Protein AF-A0A971Z7E8-F1 (afdb_monomer)

Secondary structure (DSSP, 8-state):
---------------TT--EEEEE-TTT--EEEEETT--EEE-TTT--EEE-------------S-TTTTTSSEEEEEEEETTEEEEEEEE-SSHHHHTS-TTSPBGGG-TTPPPHHHHHHHHHHHHHHHH--

Structure (mmCIF, N/CA/C/O backbone):
data_AF-A0A971Z7E8-F1
#
_entry.id   AF-A0A971Z7E8-F1
#
loop_
_atom_site.group_PDB
_atom_site.id
_atom_site.type_symbol
_atom_site.label_atom_id
_atom_site.label_alt_id
_atom_site.label_comp_id
_atom_site.label_asym_id
_atom_site.label_entity_id
_atom_site.label_seq_id
_atom_site.pdbx_PDB_ins_code
_atom_site.Cartn_x
_atom_site.Cartn_y
_atom_site.Cartn_z
_atom_site.occupancy
_atom_site.B_iso_or_equiv
_atom_site.auth_seq_id
_atom_site.auth_comp_id
_atom_site.auth_asym_id
_atom_site.auth_atom_id
_atom_site.pdbx_PDB_model_num
ATOM 1 N N . MET A 1 1 ? 30.422 -19.305 5.335 1.00 46.00 1 MET A N 1
ATOM 2 C CA . MET A 1 1 ? 29.135 -19.788 5.878 1.00 46.00 1 MET A CA 1
ATOM 3 C C . MET A 1 1 ? 28.733 -18.901 7.048 1.00 46.00 1 MET A C 1
ATOM 5 O O . MET A 1 1 ? 29.416 -18.936 8.061 1.00 46.00 1 MET A O 1
ATOM 9 N N . LYS A 1 2 ? 27.701 -18.061 6.891 1.00 33.38 2 LYS A N 1
ATOM 10 C CA . LYS A 1 2 ? 26.989 -17.383 7.988 1.00 33.38 2 LYS A CA 1
ATOM 11 C C . LYS A 1 2 ? 25.514 -17.266 7.598 1.00 33.38 2 LYS A C 1
ATOM 13 O O . LYS A 1 2 ? 25.203 -17.066 6.428 1.00 33.38 2 LYS A O 1
ATOM 18 N N . HIS A 1 3 ? 24.669 -17.519 8.584 1.00 34.31 3 HIS A N 1
ATOM 19 C CA . HIS A 1 3 ? 23.260 -17.868 8.485 1.00 34.31 3 HIS A CA 1
ATOM 20 C C . HIS A 1 3 ? 22.361 -16.739 7.966 1.00 34.31 3 HIS A C 1
ATOM 22 O O . HIS A 1 3 ? 22.658 -15.556 8.112 1.00 34.31 3 HIS A O 1
ATOM 28 N N . ILE A 1 4 ? 21.245 -17.174 7.384 1.00 42.31 4 ILE A N 1
ATOM 29 C CA . ILE A 1 4 ? 20.044 -16.419 7.032 1.00 42.31 4 ILE A CA 1
ATOM 30 C C . ILE A 1 4 ? 19.620 -15.543 8.220 1.00 42.31 4 ILE A C 1
ATOM 32 O O . ILE A 1 4 ? 19.314 -16.059 9.291 1.00 42.31 4 ILE A O 1
ATOM 36 N N . GLY A 1 5 ? 19.605 -14.225 8.028 1.00 33.44 5 GLY A N 1
ATOM 37 C CA . GLY A 1 5 ? 18.884 -13.301 8.898 1.00 33.44 5 GLY A CA 1
ATOM 38 C C . GLY A 1 5 ? 17.508 -13.048 8.299 1.00 33.44 5 GLY A C 1
ATOM 39 O O . GLY A 1 5 ? 17.331 -12.091 7.549 1.00 33.44 5 GLY A O 1
ATOM 40 N N . GLU A 1 6 ? 16.555 -13.935 8.569 1.00 39.81 6 GLU A N 1
ATOM 41 C CA . GLU A 1 6 ? 15.138 -13.648 8.358 1.00 39.81 6 GLU A CA 1
ATOM 42 C C . GLU A 1 6 ? 14.743 -12.475 9.259 1.00 39.81 6 GLU A C 1
ATOM 44 O O . GLU A 1 6 ? 14.973 -12.512 10.464 1.00 39.81 6 GLU A O 1
ATOM 49 N N . PHE A 1 7 ? 14.134 -11.438 8.686 1.00 36.69 7 PHE A N 1
ATOM 50 C CA . PHE A 1 7 ? 13.326 -10.496 9.456 1.00 36.69 7 PHE A CA 1
ATOM 51 C C . PHE A 1 7 ? 11.916 -10.497 8.875 1.00 36.69 7 PHE A C 1
ATOM 53 O O . PHE A 1 7 ? 11.536 -9.689 8.023 1.00 36.69 7 PHE A O 1
ATOM 60 N N . LEU A 1 8 ? 11.162 -11.489 9.359 1.00 40.84 8 LEU A N 1
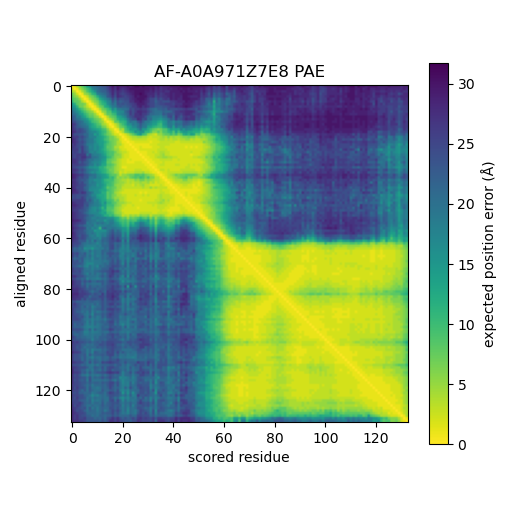ATOM 61 C CA . LEU A 1 8 ? 9.736 -11.369 9.626 1.00 40.84 8 LEU A CA 1
ATOM 62 C C . LEU A 1 8 ? 9.466 -10.045 10.368 1.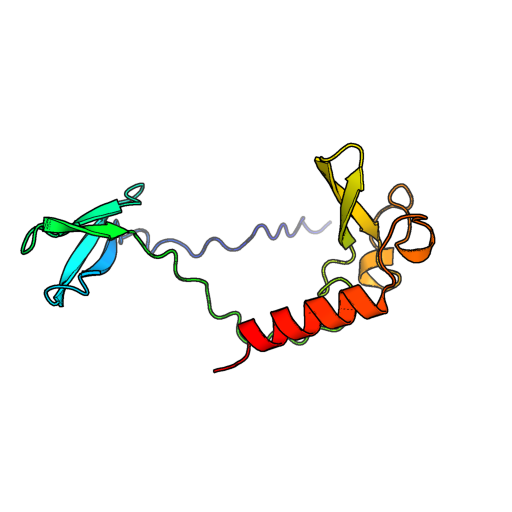00 40.84 8 LEU A C 1
ATOM 64 O O . LEU A 1 8 ? 10.354 -9.529 11.048 1.00 40.84 8 LEU A O 1
ATOM 68 N N . PRO A 1 9 ? 8.253 -9.474 10.263 1.00 36.84 9 PRO A N 1
ATOM 69 C CA . PRO A 1 9 ? 7.882 -8.366 11.128 1.00 36.84 9 PRO A CA 1
ATOM 70 C C . PRO A 1 9 ? 8.137 -8.775 12.579 1.00 36.84 9 PRO A C 1
ATOM 72 O O . PRO A 1 9 ? 7.648 -9.824 12.999 1.00 36.84 9 PRO A O 1
ATOM 75 N N . ASP A 1 10 ? 8.846 -7.932 13.332 1.00 38.41 10 ASP A N 1
ATOM 76 C CA . ASP A 1 10 ? 8.763 -7.964 14.787 1.00 38.41 10 ASP A CA 1
ATOM 77 C C . ASP A 1 10 ? 7.298 -7.692 15.135 1.00 38.41 10 ASP A C 1
ATOM 79 O O . ASP A 1 10 ? 6.833 -6.549 15.259 1.00 38.41 10 ASP A O 1
ATOM 83 N N . LEU A 1 11 ? 6.541 -8.784 15.231 1.00 44.00 11 LEU A N 1
ATOM 84 C CA . LEU A 1 11 ? 5.446 -8.887 16.161 1.00 44.00 11 LEU A CA 1
ATOM 85 C C . LEU A 1 11 ? 6.083 -8.479 17.477 1.00 44.00 11 LEU A C 1
ATOM 87 O O . LEU A 1 11 ? 6.939 -9.184 18.002 1.00 44.00 11 LEU A O 1
ATOM 91 N N . VAL A 1 12 ? 5.740 -7.282 17.947 1.00 44.75 12 VAL A N 1
ATOM 92 C CA . VAL A 1 12 ? 6.032 -6.923 19.329 1.00 44.75 12 VAL A CA 1
ATOM 93 C C . VAL A 1 12 ? 5.499 -8.095 20.116 1.00 44.75 12 VAL A C 1
ATOM 95 O O . VAL A 1 12 ? 4.326 -8.438 19.928 1.00 44.75 12 VAL A O 1
ATOM 98 N N . GLU A 1 13 ? 6.370 -8.735 20.897 1.00 45.03 13 GLU A N 1
ATOM 99 C CA . GLU A 1 13 ? 5.924 -9.634 21.939 1.00 45.03 13 GLU A CA 1
ATOM 100 C C . GLU A 1 13 ? 4.766 -8.900 22.595 1.00 45.03 13 GLU A C 1
ATOM 102 O O . GLU A 1 13 ? 4.945 -7.847 23.215 1.00 45.03 13 GLU A O 1
ATOM 107 N N . SER A 1 14 ? 3.544 -9.409 22.383 1.00 42.78 14 SER A N 1
ATOM 108 C CA . SER A 1 14 ? 2.500 -9.195 23.364 1.00 42.78 14 SER A CA 1
ATOM 109 C C . SER A 1 14 ? 3.231 -9.413 24.664 1.00 42.78 14 SER A C 1
ATOM 111 O O . SER A 1 14 ? 3.856 -10.471 24.779 1.00 42.78 14 SER A O 1
ATOM 113 N N . ASP A 1 15 ? 3.260 -8.418 25.547 1.00 46.78 15 ASP A N 1
ATOM 114 C CA . ASP A 1 15 ? 3.701 -8.638 26.914 1.00 46.78 15 ASP A CA 1
ATOM 115 C C . ASP A 1 15 ? 3.068 -9.981 27.283 1.00 46.78 15 ASP A C 1
ATOM 117 O O . ASP A 1 15 ? 1.839 -10.087 27.246 1.00 46.78 15 ASP A O 1
ATOM 121 N N . LEU A 1 16 ? 3.857 -11.066 27.366 1.00 50.66 16 LEU A N 1
ATOM 122 C CA . LEU A 1 16 ? 3.274 -12.421 27.324 1.00 50.66 16 LEU A CA 1
ATOM 123 C C . LEU A 1 16 ? 2.348 -12.611 28.538 1.00 50.66 16 LEU A C 1
ATOM 125 O O . LEU A 1 16 ? 1.484 -13.484 28.544 1.00 50.66 16 LEU A O 1
ATOM 129 N N . ASN A 1 17 ? 2.494 -11.704 29.507 1.00 52.91 17 ASN A N 1
ATOM 130 C CA . ASN A 1 17 ? 1.713 -11.507 30.710 1.00 52.91 17 ASN A CA 1
ATOM 131 C C . ASN A 1 17 ? 0.416 -10.687 30.530 1.00 52.91 17 ASN A C 1
ATOM 133 O O . ASN A 1 17 ? -0.432 -10.712 31.422 1.00 52.91 17 ASN A O 1
ATOM 137 N N . LYS A 1 18 ? 0.206 -9.965 29.419 1.00 57.06 18 LYS A N 1
ATOM 138 C CA . LYS A 1 18 ? -1.044 -9.245 29.118 1.00 57.06 18 LYS A CA 1
ATOM 139 C C . LYS A 1 18 ? -1.957 -10.071 28.218 1.00 57.06 18 LYS A C 1
ATOM 141 O O . LYS A 1 18 ? -1.704 -10.311 27.038 1.00 57.06 18 LYS A O 1
ATOM 146 N N . ASN A 1 19 ? -3.086 -10.459 28.800 1.00 69.44 19 ASN A N 1
ATOM 147 C CA . ASN A 1 19 ? -4.156 -11.194 28.124 1.00 69.44 19 ASN A CA 1
ATOM 148 C C . ASN A 1 19 ? -5.269 -10.287 27.581 1.00 69.44 19 ASN A C 1
ATOM 150 O O . ASN A 1 19 ? -6.259 -10.807 27.062 1.00 69.44 19 ASN A O 1
ATOM 154 N N . TYR A 1 20 ? -5.133 -8.965 27.725 1.00 71.19 20 TYR A N 1
ATOM 155 C CA . TYR A 1 20 ? -6.158 -8.011 27.323 1.00 71.19 20 TYR A CA 1
ATOM 156 C C . TYR A 1 20 ? -5.594 -6.644 26.905 1.00 71.19 20 TYR A C 1
ATOM 158 O O . TYR A 1 20 ? -4.574 -6.196 27.433 1.00 71.19 20 TYR A O 1
ATOM 166 N N . ASP A 1 21 ? -6.320 -5.979 26.010 1.00 79.94 21 ASP A N 1
ATOM 167 C CA . ASP A 1 21 ? -6.205 -4.559 25.678 1.00 79.94 21 ASP A CA 1
ATOM 168 C C . ASP A 1 21 ? -7.302 -3.759 26.407 1.00 79.94 21 ASP A C 1
ATOM 170 O O . ASP A 1 21 ? -8.349 -4.304 26.763 1.00 79.94 21 ASP A O 1
ATOM 174 N N . GLU A 1 22 ? -7.077 -2.469 26.663 1.00 86.69 22 GLU A N 1
ATOM 175 C CA . GLU A 1 22 ? -8.046 -1.579 27.321 1.00 86.69 22 GLU A CA 1
ATOM 176 C C . GLU A 1 22 ? -8.483 -0.451 26.386 1.00 86.69 22 GLU A C 1
ATOM 178 O O . GLU A 1 22 ? -7.650 0.214 25.768 1.00 86.69 22 GLU A O 1
ATOM 183 N N . GLU A 1 23 ? -9.790 -0.207 26.336 1.00 85.44 23 GLU A N 1
ATOM 184 C CA . GLU A 1 23 ? -10.400 0.930 25.644 1.00 85.44 23 GLU A CA 1
ATOM 185 C C . GLU A 1 23 ? -11.406 1.624 26.564 1.00 85.44 23 GLU A C 1
ATOM 187 O O . GLU A 1 23 ? -12.116 0.987 27.340 1.00 85.44 23 GLU A O 1
ATOM 192 N N . GLU A 1 24 ? -11.497 2.943 26.459 1.00 89.69 24 GLU A N 1
ATOM 193 C CA . GLU A 1 24 ? -12.436 3.752 27.234 1.00 89.69 24 GLU A CA 1
ATOM 194 C C . GLU A 1 24 ? -13.774 3.875 26.492 1.00 89.69 24 GLU A C 1
ATOM 196 O O . GLU A 1 24 ? -13.831 4.259 25.318 1.00 89.69 24 GLU A O 1
ATOM 201 N N . CYS A 1 25 ? -14.878 3.595 27.180 1.00 90.50 25 CYS A N 1
ATOM 202 C CA . CYS A 1 25 ? -16.208 3.853 26.656 1.00 90.50 25 CYS A CA 1
ATOM 203 C C . CYS A 1 25 ? -16.466 5.360 26.584 1.00 90.50 25 CYS A C 1
ATOM 205 O O . CYS A 1 25 ? -16.714 6.000 27.599 1.00 90.50 25 CYS A O 1
ATOM 207 N N . LYS A 1 26 ? -16.511 5.932 25.380 1.00 89.44 26 LYS A N 1
ATOM 208 C CA . LYS A 1 26 ? -16.719 7.381 25.205 1.00 89.44 26 LYS A CA 1
ATOM 209 C C . LYS A 1 26 ? -18.087 7.910 25.650 1.00 89.44 26 LYS A C 1
ATOM 211 O O . LYS A 1 26 ? -18.243 9.119 25.751 1.00 89.44 26 LYS A O 1
ATOM 216 N N . ALA A 1 27 ? -19.055 7.035 25.924 1.00 87.81 27 ALA A N 1
ATOM 217 C CA . ALA A 1 27 ? -20.367 7.433 26.432 1.00 87.81 27 ALA A CA 1
ATOM 218 C C . ALA A 1 27 ? -20.391 7.646 27.957 1.00 87.81 27 ALA A C 1
ATOM 220 O O . ALA A 1 27 ? -21.108 8.518 28.433 1.00 87.81 27 ALA A O 1
ATOM 221 N N . CYS A 1 28 ? -19.630 6.857 28.725 1.00 91.31 28 CYS A N 1
ATOM 222 C CA . CYS A 1 28 ? -19.696 6.861 30.196 1.00 91.31 28 CYS A CA 1
ATOM 223 C C . CYS A 1 28 ? -18.330 6.913 30.900 1.00 91.31 28 CYS A C 1
ATOM 225 O O . CYS A 1 28 ? -18.279 6.974 32.121 1.00 91.31 28 CYS A O 1
ATOM 227 N N . GLY A 1 29 ? -17.225 6.869 30.154 1.00 90.38 29 GLY A N 1
ATOM 228 C CA . GLY A 1 29 ? -15.859 6.882 30.682 1.00 90.38 29 GLY A CA 1
ATOM 229 C C . GLY A 1 29 ? -15.351 5.537 31.215 1.00 90.38 29 GLY A C 1
ATOM 230 O O . GLY A 1 29 ? -14.189 5.444 31.594 1.00 90.38 29 GLY A O 1
ATOM 231 N N . ALA A 1 30 ? -16.175 4.485 31.235 1.00 92.00 30 ALA A N 1
ATOM 232 C CA . ALA A 1 30 ? -15.785 3.185 31.778 1.00 92.00 30 ALA A CA 1
ATOM 233 C C . ALA A 1 30 ? -14.666 2.508 30.965 1.00 92.00 30 ALA A C 1
ATOM 235 O O . ALA A 1 30 ? -14.742 2.434 29.735 1.00 92.00 30 ALA A O 1
ATOM 236 N N . THR A 1 31 ? -13.665 1.941 31.644 1.00 91.25 31 THR A N 1
ATOM 237 C CA . THR A 1 31 ? -12.594 1.153 31.012 1.00 91.25 31 THR A CA 1
ATOM 238 C C . THR A 1 31 ? -13.077 -0.257 30.680 1.00 91.25 31 THR A C 1
ATOM 240 O O . THR A 1 31 ? -13.512 -1.012 31.550 1.00 91.25 31 THR A O 1
ATOM 243 N N . ILE A 1 32 ? -12.958 -0.647 29.414 1.00 89.62 32 ILE A N 1
ATOM 244 C CA . ILE A 1 32 ? -13.365 -1.951 28.895 1.00 89.62 32 ILE A CA 1
ATOM 245 C C . ILE A 1 32 ? -12.124 -2.759 28.535 1.00 89.62 32 ILE A C 1
ATOM 247 O O . ILE A 1 32 ? -11.304 -2.328 27.728 1.00 89.62 32 ILE A O 1
ATOM 251 N N . LYS A 1 33 ? -12.033 -3.967 29.098 1.00 90.12 33 LYS A N 1
ATOM 252 C CA . LYS A 1 33 ? -10.991 -4.948 28.780 1.00 90.12 33 LYS A CA 1
ATOM 253 C C . LYS A 1 33 ? -11.433 -5.852 27.626 1.00 90.12 33 LYS A C 1
ATOM 255 O O . LYS A 1 33 ? -12.457 -6.541 27.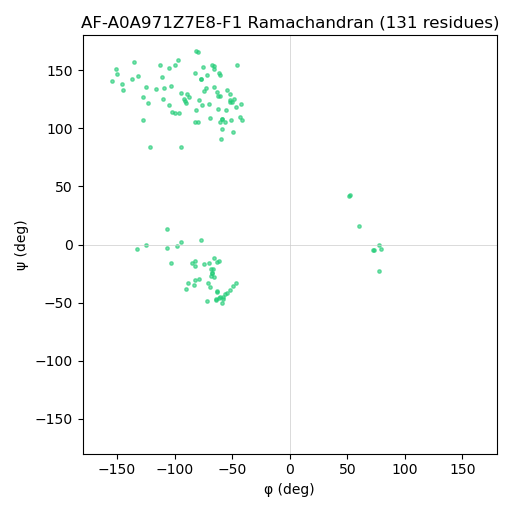741 1.00 90.12 33 LYS A O 1
ATOM 260 N N . PHE A 1 34 ? -10.649 -5.848 26.556 1.00 86.19 34 PHE A N 1
ATOM 261 C CA . PHE A 1 34 ? -10.759 -6.700 25.376 1.00 86.19 34 PHE A CA 1
ATOM 262 C C . PHE A 1 34 ? -9.762 -7.847 25.488 1.00 86.19 34 PHE A C 1
ATOM 264 O O . PHE A 1 34 ? -8.560 -7.618 25.457 1.00 86.19 34 PHE A O 1
ATOM 271 N N . TYR A 1 35 ? -10.241 -9.079 25.634 1.00 83.19 35 TYR A N 1
ATOM 272 C CA . TYR A 1 35 ? -9.375 -10.260 25.669 1.00 83.19 35 TYR A CA 1
ATOM 273 C C . TYR A 1 35 ? -8.948 -10.688 24.259 1.00 83.19 35 TYR A C 1
ATOM 275 O O . TYR A 1 35 ? -9.529 -10.253 23.262 1.00 83.19 35 TYR A O 1
ATOM 283 N N . ARG A 1 36 ? -7.935 -11.562 24.159 1.00 69.75 36 ARG A N 1
ATOM 284 C CA . ARG A 1 36 ? -7.458 -12.101 22.869 1.00 69.75 36 ARG A CA 1
ATOM 285 C C . ARG A 1 36 ? -8.645 -12.602 22.020 1.00 69.75 36 ARG A C 1
ATOM 287 O O . ARG A 1 36 ? -9.421 -13.433 22.480 1.00 69.75 36 ARG A O 1
ATOM 294 N N . ASN A 1 37 ? -8.757 -12.099 20.785 1.00 71.00 37 ASN A N 1
ATOM 295 C CA . ASN A 1 37 ? -9.833 -12.327 19.797 1.00 71.00 37 ASN A CA 1
ATOM 296 C C . ASN A 1 37 ? -11.165 -11.567 20.004 1.00 71.00 37 ASN A C 1
ATOM 298 O O . ASN A 1 37 ? -12.057 -11.684 19.161 1.00 71.00 37 ASN A O 1
ATOM 302 N N . GLU A 1 38 ? -11.322 -10.745 21.046 1.00 81.25 38 GLU A N 1
ATOM 303 C CA . GLU A 1 38 ? -12.482 -9.853 21.169 1.00 81.25 38 GLU A CA 1
ATOM 304 C C . GLU A 1 38 ? -12.267 -8.581 20.329 1.00 81.25 38 GLU A C 1
ATOM 306 O O . GLU A 1 38 ? -11.386 -7.775 20.614 1.00 81.25 38 GLU A O 1
ATOM 311 N N . TYR A 1 39 ? -13.089 -8.365 19.298 1.00 80.31 39 TYR A N 1
ATOM 312 C CA . TYR A 1 39 ? -13.019 -7.151 18.463 1.00 80.31 39 TYR A CA 1
ATOM 313 C C . TYR A 1 39 ? -14.118 -6.122 18.782 1.00 80.31 39 TYR A C 1
ATOM 315 O O . TYR A 1 39 ? -14.020 -4.958 18.391 1.00 80.31 39 TYR A O 1
ATOM 323 N N . LYS A 1 40 ? -15.171 -6.534 19.499 1.00 87.00 40 LYS A N 1
ATOM 324 C CA . LYS A 1 40 ? -16.258 -5.671 19.980 1.00 87.00 40 LYS A CA 1
ATOM 325 C C . LYS A 1 40 ? -16.842 -6.211 21.282 1.00 87.00 40 LYS A C 1
ATOM 327 O O . LYS A 1 40 ? -16.912 -7.424 21.465 1.00 87.00 40 LYS A O 1
ATOM 332 N N . LYS A 1 41 ? -17.292 -5.318 22.160 1.00 89.75 41 LYS A N 1
ATOM 333 C CA . LYS A 1 41 ? -17.869 -5.660 23.463 1.00 89.75 41 LYS A CA 1
ATOM 334 C C . LYS A 1 41 ? -18.820 -4.566 23.928 1.00 89.75 41 LYS A C 1
ATOM 336 O O . LYS A 1 41 ? -18.540 -3.385 23.737 1.00 89.75 41 LYS A O 1
ATOM 341 N N . ALA A 1 42 ? -19.939 -4.944 24.537 1.00 92.00 42 ALA A N 1
ATOM 342 C CA . ALA A 1 42 ? -20.822 -3.977 25.177 1.00 92.00 42 ALA A CA 1
ATOM 343 C C . ALA A 1 42 ? -20.188 -3.463 26.480 1.00 92.00 42 ALA A C 1
ATOM 345 O O . ALA A 1 42 ? -19.660 -4.242 27.279 1.00 92.00 42 ALA A O 1
ATOM 346 N N . CYS A 1 43 ? -20.241 -2.151 26.693 1.00 92.12 43 CYS A N 1
ATOM 347 C CA . CYS A 1 43 ? -19.899 -1.529 27.962 1.00 92.12 43 CYS A CA 1
ATOM 348 C C . CYS A 1 43 ? -20.837 -2.058 29.052 1.00 92.12 43 CYS A C 1
ATOM 350 O O . CYS A 1 43 ? -22.055 -2.004 28.888 1.00 92.12 43 CYS A O 1
ATOM 352 N N . LYS A 1 44 ? -20.281 -2.545 30.166 1.00 91.62 44 LYS A N 1
ATOM 353 C CA . LYS A 1 44 ? -21.085 -3.072 31.279 1.00 91.62 44 LYS A CA 1
ATOM 354 C C . LYS A 1 44 ? -21.898 -1.991 31.997 1.00 91.62 44 LYS A C 1
ATOM 356 O O . LYS A 1 44 ? -22.937 -2.316 32.556 1.00 91.62 44 LYS A O 1
ATOM 361 N N . ASP A 1 45 ? -21.456 -0.737 31.924 1.00 92.94 45 ASP A N 1
ATOM 362 C CA . ASP A 1 45 ? -22.040 0.357 32.705 1.00 92.94 45 ASP A CA 1
ATOM 363 C C . ASP A 1 45 ? -23.181 1.056 31.955 1.00 92.94 45 ASP A C 1
ATOM 365 O O . ASP A 1 45 ? -24.188 1.417 32.554 1.00 92.94 45 ASP A O 1
ATOM 369 N N . CYS A 1 46 ? -23.054 1.230 30.634 1.00 92.94 46 CYS A N 1
ATOM 370 C CA . CYS A 1 46 ? -24.042 1.962 29.827 1.00 92.94 46 CYS A CA 1
ATOM 371 C C . CYS A 1 46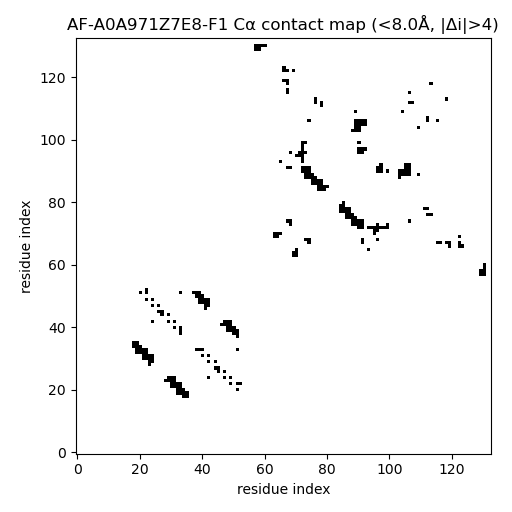 ? -24.611 1.178 28.634 1.00 92.94 46 CYS A C 1
ATOM 373 O O . CYS A 1 46 ? -25.390 1.725 27.859 1.00 92.94 46 CYS A O 1
ATOM 375 N N . GLY A 1 47 ? -24.184 -0.069 28.412 1.00 90.62 47 GLY A N 1
ATOM 376 C CA . GLY A 1 47 ? -24.653 -0.906 27.300 1.00 90.62 47 GLY A CA 1
ATOM 377 C C . GLY A 1 47 ? -24.140 -0.510 25.909 1.00 90.62 47 GLY A C 1
ATOM 378 O O . GLY A 1 47 ? -24.387 -1.226 24.940 1.00 90.62 47 GLY A O 1
ATOM 379 N N . THR A 1 48 ? -23.393 0.592 25.781 1.00 92.75 48 THR A N 1
ATOM 380 C CA . THR A 1 48 ? -22.841 1.042 24.492 1.00 92.75 48 THR A CA 1
ATOM 381 C C . THR A 1 48 ? -21.855 0.018 23.933 1.00 92.75 48 THR A C 1
ATOM 383 O O . THR A 1 48 ? -20.932 -0.406 24.628 1.00 92.75 48 THR A O 1
ATOM 386 N N . TRP A 1 49 ? -22.001 -0.350 22.660 1.00 91.56 49 TRP A N 1
ATOM 387 C CA . TRP A 1 49 ? -21.033 -1.200 21.968 1.00 91.56 49 TRP A CA 1
ATOM 388 C C . TRP A 1 49 ? -19.728 -0.448 21.711 1.00 91.56 49 TRP A C 1
ATOM 390 O O . TRP A 1 49 ? -19.705 0.562 21.011 1.00 91.56 49 TRP A O 1
ATOM 400 N N . VAL A 1 50 ? -18.631 -0.973 22.248 1.00 88.75 50 VAL A N 1
ATOM 401 C CA . VAL A 1 50 ? -17.278 -0.466 22.030 1.00 88.75 50 VAL A CA 1
ATOM 402 C C . VAL A 1 50 ? -16.524 -1.461 21.162 1.00 88.75 50 VAL A C 1
ATOM 404 O O . VAL A 1 50 ? -16.593 -2.674 21.364 1.00 88.75 50 VAL A O 1
ATOM 407 N N . PHE A 1 51 ? -15.826 -0.945 20.159 1.00 87.06 51 PHE A N 1
ATOM 408 C CA . PHE A 1 51 ? -15.000 -1.727 19.250 1.00 87.06 51 PHE A CA 1
ATOM 409 C C . PHE A 1 51 ? -13.544 -1.544 19.644 1.00 87.06 51 PHE A C 1
ATOM 411 O O . PHE A 1 51 ? -13.122 -0.417 19.910 1.00 87.06 51 PHE A O 1
ATOM 418 N N . HIS A 1 52 ? -12.789 -2.638 19.658 1.00 80.19 52 HIS A N 1
ATOM 419 C CA . HIS A 1 52 ? -11.361 -2.570 19.910 1.00 80.19 52 HIS A CA 1
ATOM 420 C C . HIS A 1 52 ? -10.706 -1.753 18.792 1.00 80.19 52 HIS A C 1
ATOM 422 O O . HIS A 1 52 ? -10.759 -2.135 17.617 1.00 80.19 52 HIS A O 1
ATOM 428 N N . ARG A 1 53 ? -10.112 -0.606 19.131 1.00 68.44 53 ARG A N 1
ATOM 429 C CA . ARG A 1 53 ? -9.332 0.163 18.167 1.00 68.44 53 ARG A CA 1
ATOM 430 C C . ARG A 1 53 ? -7.968 -0.494 18.073 1.00 68.44 53 ARG A C 1
ATOM 432 O O . ARG A 1 53 ? -7.125 -0.314 18.942 1.00 68.44 53 ARG A O 1
ATOM 439 N N . LEU A 1 54 ? -7.717 -1.207 16.976 1.00 63.75 54 LEU A N 1
ATOM 440 C CA . LEU A 1 54 ? -6.345 -1.540 16.609 1.00 63.75 54 LEU A CA 1
ATOM 441 C C . LEU A 1 54 ? -5.576 -0.221 16.513 1.00 63.75 54 LEU A C 1
ATOM 443 O O . LEU A 1 54 ? -5.795 0.564 15.589 1.00 63.75 54 LEU A O 1
ATOM 447 N N . LYS A 1 55 ? -4.724 0.059 17.506 1.00 54.28 55 LYS A N 1
ATOM 448 C CA . LYS A 1 55 ? -3.902 1.266 17.519 1.00 54.28 55 LYS A CA 1
ATOM 449 C C . LYS A 1 55 ? -3.041 1.229 16.265 1.00 54.28 55 LYS A C 1
ATOM 451 O O . LYS A 1 55 ? -2.102 0.439 16.168 1.00 54.28 55 LYS A O 1
ATOM 456 N N . SER A 1 56 ? -3.353 2.082 15.293 1.00 47.66 56 SER A N 1
ATOM 457 C CA . SER A 1 56 ? -2.437 2.365 14.198 1.00 47.66 56 SER A CA 1
ATOM 458 C C . SER A 1 56 ? -1.161 2.897 14.841 1.00 47.66 56 SER A C 1
ATOM 460 O O . SER A 1 56 ? -1.174 3.997 15.402 1.00 47.66 56 SER A O 1
ATOM 462 N N . LYS A 1 57 ? -0.075 2.110 14.843 1.00 48.94 57 LYS A N 1
ATOM 463 C CA . LYS A 1 57 ? 1.225 2.600 15.313 1.00 48.94 57 LYS A CA 1
ATOM 464 C C . LYS A 1 57 ? 1.508 3.904 14.567 1.00 48.94 57 LYS A C 1
ATOM 466 O O . LYS A 1 57 ? 1.539 3.897 13.336 1.00 48.94 57 LYS A O 1
ATOM 471 N N . LYS A 1 58 ? 1.726 5.002 15.303 1.00 45.50 58 LYS A N 1
ATOM 472 C CA . LYS A 1 58 ? 2.367 6.201 14.754 1.00 45.50 58 LYS A CA 1
ATOM 473 C C . LYS A 1 58 ? 3.738 5.748 14.257 1.00 45.50 58 LYS A C 1
ATOM 475 O O . LYS A 1 58 ? 4.644 5.528 15.060 1.00 45.50 58 LYS A O 1
ATOM 480 N N . ILE A 1 59 ? 3.859 5.510 12.953 1.00 50.34 59 ILE A N 1
ATOM 481 C CA . ILE A 1 59 ? 5.138 5.220 12.313 1.00 50.34 59 ILE A CA 1
ATOM 482 C C . ILE A 1 59 ? 5.978 6.468 12.568 1.00 50.34 59 ILE A C 1
ATOM 484 O O . ILE A 1 59 ? 5.703 7.510 11.985 1.00 50.34 59 ILE A O 1
ATOM 488 N N . HIS A 1 60 ? 6.942 6.399 13.491 1.00 50.31 60 HIS A N 1
ATOM 489 C CA . HIS A 1 60 ? 7.934 7.462 13.635 1.00 50.31 60 HIS A CA 1
ATOM 490 C C . HIS A 1 60 ? 8.530 7.711 12.252 1.00 50.31 60 HIS A C 1
ATOM 492 O O . HIS A 1 60 ? 8.951 6.751 11.602 1.00 50.31 60 HIS A O 1
ATOM 498 N N . GLY A 1 61 ? 8.462 8.965 11.792 1.00 55.28 61 GLY A N 1
ATOM 499 C CA . GLY A 1 61 ? 8.645 9.350 10.396 1.00 55.28 61 GLY A CA 1
ATOM 500 C C . GLY A 1 61 ? 9.896 8.746 9.782 1.00 55.28 61 GLY A C 1
ATOM 501 O O . GLY A 1 61 ? 11.007 9.250 9.938 1.00 55.28 61 GLY A O 1
ATOM 502 N N . ARG A 1 62 ? 9.718 7.626 9.080 1.00 62.78 62 ARG A N 1
ATOM 503 C CA . ARG A 1 62 ? 10.807 6.971 8.370 1.00 62.78 62 ARG A CA 1
ATOM 504 C C . ARG A 1 62 ? 11.046 7.795 7.115 1.00 62.78 62 ARG A C 1
ATOM 506 O O . ARG A 1 62 ? 10.135 7.937 6.303 1.00 62.78 62 ARG A O 1
ATOM 513 N N . ARG A 1 63 ? 12.255 8.342 6.958 1.00 75.06 63 ARG A N 1
ATOM 514 C CA . ARG A 1 63 ? 12.648 9.081 5.751 1.00 75.06 63 ARG A CA 1
ATOM 515 C C . ARG A 1 63 ? 12.429 8.189 4.527 1.00 75.06 63 ARG A C 1
ATOM 517 O O . ARG A 1 63 ? 13.074 7.150 4.405 1.00 75.06 63 ARG A O 1
ATO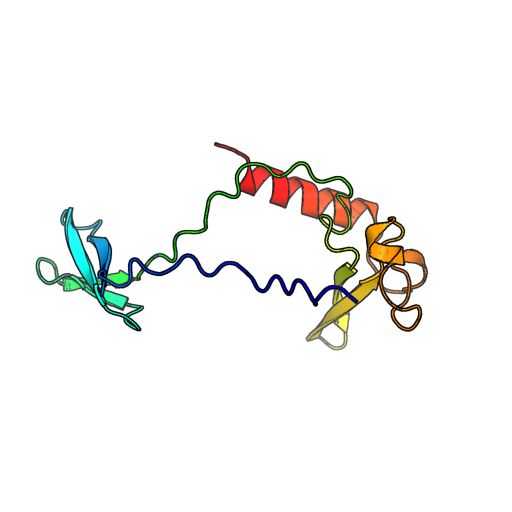M 524 N N . ILE A 1 64 ? 11.515 8.597 3.649 1.00 84.38 64 ILE A N 1
ATOM 525 C CA . ILE A 1 64 ? 11.217 7.887 2.402 1.00 84.38 64 ILE A CA 1
ATOM 526 C C . ILE A 1 64 ? 12.166 8.376 1.314 1.00 84.38 64 ILE A C 1
ATOM 528 O O . ILE A 1 64 ? 12.251 9.575 1.054 1.00 84.38 64 ILE A O 1
ATOM 532 N N . ASN A 1 65 ? 12.858 7.445 0.662 1.00 88.56 65 ASN A N 1
ATOM 533 C CA . ASN A 1 65 ? 13.804 7.749 -0.413 1.00 88.56 65 ASN A CA 1
ATOM 534 C C . ASN A 1 65 ? 13.112 7.797 -1.780 1.00 88.56 65 ASN A C 1
ATOM 536 O O . ASN A 1 65 ? 13.489 8.578 -2.649 1.00 88.56 65 ASN A O 1
ATOM 540 N N . CYS A 1 66 ? 12.075 6.983 -1.975 1.00 91.94 66 CYS A N 1
ATOM 541 C CA . CYS A 1 66 ? 11.270 6.949 -3.183 1.00 91.94 66 CYS A CA 1
ATOM 542 C C . CYS A 1 66 ? 9.783 7.092 -2.853 1.00 91.94 66 CYS A C 1
ATOM 544 O O . CYS A 1 66 ? 9.131 6.152 -2.397 1.00 91.94 66 CYS A O 1
ATOM 546 N N . ILE A 1 67 ? 9.227 8.266 -3.154 1.00 92.94 67 ILE A N 1
ATOM 547 C CA . ILE A 1 67 ? 7.814 8.574 -2.902 1.00 92.94 67 ILE A CA 1
ATOM 548 C C . ILE A 1 67 ? 6.851 7.755 -3.776 1.00 92.94 67 ILE A C 1
ATOM 550 O O . ILE A 1 67 ? 5.705 7.543 -3.398 1.00 92.94 67 ILE A O 1
ATOM 554 N N . ILE A 1 68 ? 7.299 7.267 -4.936 1.00 93.88 68 ILE A N 1
ATOM 555 C CA . ILE A 1 68 ? 6.453 6.518 -5.880 1.00 93.88 68 ILE A CA 1
ATOM 556 C C . ILE A 1 68 ? 6.130 5.127 -5.327 1.00 93.88 68 ILE A C 1
ATOM 558 O O . ILE A 1 68 ? 4.969 4.729 -5.294 1.00 93.88 68 ILE A O 1
ATOM 562 N N . CYS A 1 69 ? 7.139 4.390 -4.861 1.00 93.56 69 CYS A N 1
ATOM 563 C CA . CYS A 1 69 ? 6.942 3.054 -4.294 1.00 93.56 69 CYS A CA 1
ATOM 564 C C . CYS A 1 69 ? 6.869 3.042 -2.766 1.00 93.56 69 CYS A C 1
ATOM 566 O O . CYS A 1 69 ? 6.712 1.972 -2.182 1.00 93.56 69 CYS A O 1
ATOM 568 N N . MET A 1 70 ? 7.005 4.202 -2.111 1.00 90.31 70 MET A N 1
ATOM 569 C CA . MET A 1 70 ? 7.104 4.312 -0.650 1.00 90.31 70 MET A CA 1
ATOM 570 C C . MET A 1 70 ? 8.181 3.374 -0.096 1.00 90.31 70 MET A C 1
ATOM 572 O O . MET A 1 70 ? 7.967 2.663 0.883 1.00 90.31 70 MET A O 1
ATOM 576 N N . ASP A 1 71 ? 9.316 3.316 -0.796 1.00 90.12 71 ASP A N 1
ATOM 577 C CA . ASP A 1 71 ? 10.440 2.432 -0.496 1.00 90.12 71 ASP A CA 1
ATOM 578 C C . ASP A 1 71 ? 10.129 0.915 -0.525 1.00 90.12 71 ASP A C 1
ATOM 580 O O . ASP A 1 71 ? 10.942 0.106 -0.077 1.00 90.12 71 ASP A O 1
ATOM 584 N N . LYS A 1 72 ? 9.005 0.480 -1.109 1.00 92.06 72 LYS A N 1
ATOM 585 C CA . LYS A 1 72 ? 8.678 -0.951 -1.285 1.00 92.06 72 LYS A CA 1
ATOM 586 C C . LYS A 1 72 ? 9.336 -1.587 -2.514 1.00 92.06 72 LYS A C 1
ATOM 588 O O . LYS A 1 72 ? 9.377 -2.807 -2.633 1.00 92.06 72 LYS A O 1
ATOM 593 N N . GLY A 1 73 ? 9.795 -0.777 -3.467 1.00 94.19 73 GLY A N 1
ATOM 594 C CA . GLY A 1 73 ? 10.309 -1.241 -4.763 1.00 94.19 73 GLY A CA 1
ATOM 595 C C . GLY A 1 73 ? 9.225 -1.633 -5.774 1.00 94.19 73 GLY A C 1
ATOM 596 O O . GLY A 1 73 ? 9.448 -1.530 -6.975 1.00 94.19 73 GLY A O 1
ATOM 597 N N . ILE A 1 74 ? 8.023 -1.966 -5.313 1.00 95.75 74 ILE A N 1
ATOM 598 C CA . ILE A 1 74 ? 6.842 -2.223 -6.143 1.00 95.75 74 ILE A CA 1
ATOM 599 C C . ILE A 1 74 ? 5.767 -1.158 -5.936 1.00 95.75 74 ILE A C 1
ATOM 601 O O . ILE A 1 74 ? 5.679 -0.521 -4.885 1.00 95.75 74 ILE A O 1
ATOM 605 N N . VAL A 1 75 ? 4.939 -0.983 -6.957 1.00 95.12 75 VAL A N 1
ATOM 606 C CA . VAL A 1 75 ? 3.808 -0.064 -6.996 1.00 95.12 75 VAL A CA 1
ATOM 607 C C . VAL A 1 75 ? 2.564 -0.876 -7.309 1.00 95.12 75 VAL A C 1
ATOM 609 O O . VAL A 1 75 ? 2.491 -1.527 -8.349 1.00 95.12 75 VAL A O 1
ATOM 612 N N . GLN A 1 76 ? 1.584 -0.819 -6.411 1.00 94.25 76 GLN A N 1
ATOM 613 C CA . GLN A 1 76 ? 0.253 -1.352 -6.661 1.00 94.25 76 GLN A CA 1
ATOM 614 C C . GLN A 1 76 ? -0.639 -0.224 -7.179 1.00 94.25 76 GLN A C 1
ATOM 616 O O . GLN A 1 76 ? -0.690 0.848 -6.569 1.00 94.25 76 GLN A O 1
ATOM 621 N N . TYR A 1 77 ? -1.344 -0.451 -8.283 1.00 91.44 77 TYR A N 1
ATOM 622 C CA . TYR A 1 77 ? -2.248 0.538 -8.861 1.00 91.44 77 TYR A CA 1
ATOM 623 C C . TYR A 1 77 ? -3.571 -0.096 -9.301 1.00 91.44 77 TYR A C 1
ATOM 625 O O . TYR A 1 77 ? -3.582 -1.232 -9.784 1.00 91.44 77 TYR A O 1
ATOM 633 N N . PRO A 1 78 ? -4.697 0.613 -9.112 1.00 91.75 78 PRO A N 1
ATOM 634 C CA . PRO A 1 78 ? -5.988 0.135 -9.565 1.00 91.75 78 PRO A CA 1
ATOM 635 C C . PRO A 1 78 ? -6.150 0.333 -11.078 1.00 91.75 78 PRO A C 1
ATOM 637 O O . PRO A 1 78 ? -5.750 1.365 -11.617 1.00 91.75 78 PRO A O 1
ATOM 640 N N . VAL A 1 79 ? -6.795 -0.623 -11.738 1.00 92.69 79 VAL A N 1
ATOM 641 C CA . VAL A 1 79 ? -7.280 -0.534 -13.118 1.00 92.69 79 VAL A CA 1
ATOM 642 C C . VAL A 1 79 ? -8.751 -0.921 -13.110 1.00 92.69 79 VAL A C 1
ATOM 644 O O . VAL A 1 79 ? -9.119 -1.975 -12.592 1.00 92.69 79 VAL A O 1
ATOM 647 N N . GLN A 1 80 ? -9.599 -0.061 -13.666 1.00 93.25 80 GLN A N 1
ATOM 648 C CA . GLN A 1 80 ? -11.019 -0.352 -13.815 1.00 93.25 80 GLN A CA 1
ATOM 649 C C . GLN A 1 80 ? -11.268 -0.990 -15.182 1.00 93.25 80 GLN A C 1
ATOM 651 O O . GLN A 1 80 ? -10.898 -0.420 -16.208 1.00 93.25 80 GLN A O 1
ATOM 656 N N . LYS A 1 81 ? -11.891 -2.170 -15.195 1.00 90.81 81 LYS A N 1
ATOM 657 C CA . LYS A 1 81 ? -12.244 -2.908 -16.410 1.00 90.81 81 LYS A CA 1
ATOM 658 C C . LYS A 1 81 ? -13.577 -3.625 -16.202 1.00 90.81 81 LYS A C 1
ATOM 660 O O . LYS A 1 81 ? -13.776 -4.246 -15.162 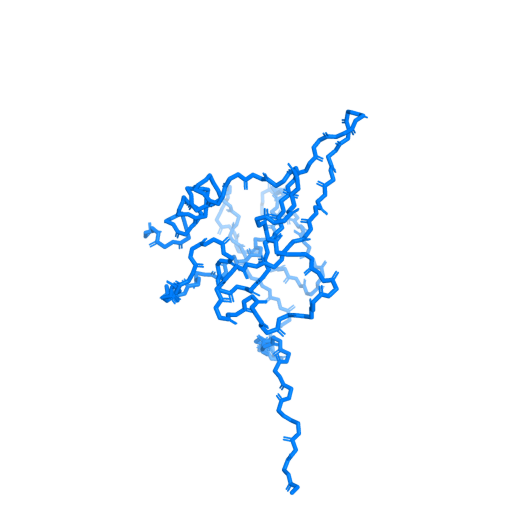1.00 90.81 81 LYS A O 1
ATOM 665 N N . ASP A 1 82 ? -14.487 -3.518 -17.168 1.00 93.25 82 ASP A N 1
ATOM 666 C CA . ASP A 1 82 ? -15.798 -4.187 -17.148 1.00 93.25 82 ASP A CA 1
ATOM 667 C C . ASP A 1 82 ? -16.595 -3.917 -15.855 1.00 93.25 82 ASP A C 1
ATOM 669 O O . ASP A 1 82 ? -17.129 -4.826 -15.227 1.00 93.25 82 ASP A O 1
ATOM 673 N N . GLY A 1 83 ? -16.590 -2.660 -15.391 1.00 92.94 83 GLY A N 1
ATOM 674 C CA . GLY A 1 83 ? -17.252 -2.246 -14.144 1.00 92.94 83 GLY A CA 1
ATOM 675 C C . GLY A 1 83 ? -16.560 -2.697 -12.849 1.00 92.94 83 GLY A C 1
ATOM 676 O O . GLY A 1 83 ? -16.965 -2.271 -11.772 1.00 92.94 83 GLY A O 1
ATOM 677 N N . ASN A 1 84 ? -15.493 -3.493 -12.937 1.00 91.94 84 ASN A N 1
ATOM 678 C CA . ASN A 1 84 ? -14.756 -4.037 -11.800 1.00 91.94 84 ASN A CA 1
ATOM 679 C C . ASN A 1 84 ? -13.421 -3.314 -11.588 1.00 91.94 84 ASN A C 1
ATOM 681 O O . ASN A 1 84 ? -12.816 -2.804 -12.534 1.00 91.94 84 ASN A O 1
ATOM 685 N N . LEU A 1 85 ? -12.944 -3.289 -10.340 1.00 91.81 85 LEU A N 1
ATOM 686 C CA . LEU A 1 85 ? -11.656 -2.706 -9.968 1.00 91.81 85 LEU A CA 1
ATOM 687 C C . LEU A 1 85 ? -10.635 -3.812 -9.688 1.00 91.81 85 LEU A C 1
ATOM 689 O O . LEU A 1 85 ? -10.813 -4.607 -8.768 1.00 91.81 85 LEU A O 1
ATOM 693 N N . TYR A 1 86 ? -9.543 -3.823 -10.444 1.00 90.94 86 TYR A N 1
ATOM 694 C CA . TYR A 1 86 ? -8.442 -4.771 -10.289 1.00 90.94 86 TYR A CA 1
ATOM 695 C C . TYR A 1 86 ? -7.197 -4.059 -9.779 1.00 90.94 86 TYR A C 1
ATOM 697 O O . TYR A 1 86 ? -6.916 -2.931 -10.177 1.00 90.94 86 TYR A O 1
ATOM 705 N N . PHE A 1 87 ? -6.416 -4.721 -8.928 1.00 91.50 87 PHE A N 1
ATOM 706 C CA . PHE A 1 87 ? -5.135 -4.193 -8.466 1.00 91.50 87 PHE A CA 1
ATOM 707 C C . PHE A 1 87 ? -3.988 -4.878 -9.195 1.00 91.50 87 PHE A C 1
ATOM 709 O O . PHE A 1 87 ? -3.740 -6.067 -9.011 1.00 91.50 87 PHE A O 1
ATOM 716 N N . HIS A 1 88 ? -3.268 -4.102 -9.996 1.00 93.12 88 HIS A N 1
ATOM 717 C CA . HIS A 1 88 ? -2.071 -4.542 -10.697 1.00 93.12 88 HIS A CA 1
ATOM 718 C C . HIS A 1 88 ? -0.820 -4.135 -9.922 1.00 93.12 88 HIS A C 1
ATOM 720 O O . HIS A 1 88 ? -0.851 -3.214 -9.101 1.00 93.12 88 HIS A O 1
ATOM 726 N N . VAL A 1 89 ? 0.287 -4.826 -10.190 1.00 94.38 89 VAL A N 1
ATOM 727 C CA . VAL A 1 89 ? 1.588 -4.578 -9.563 1.00 94.38 89 VAL A CA 1
ATOM 728 C C . VAL A 1 89 ? 2.630 -4.348 -10.651 1.00 94.38 89 VAL A C 1
ATOM 730 O O . VAL A 1 89 ? 2.684 -5.091 -11.626 1.00 94.38 89 VAL A O 1
ATOM 733 N N . ALA A 1 90 ? 3.465 -3.330 -10.468 1.00 96.31 90 ALA A N 1
ATOM 734 C CA . ALA A 1 90 ? 4.632 -3.063 -11.303 1.00 96.31 90 ALA A CA 1
ATOM 735 C C . ALA A 1 90 ? 5.848 -2.710 -10.442 1.00 96.31 90 ALA A C 1
ATOM 737 O O . ALA A 1 90 ? 5.707 -2.241 -9.310 1.00 96.31 90 ALA A O 1
ATOM 738 N N . ARG A 1 91 ? 7.054 -2.902 -10.976 1.00 96.88 91 ARG A N 1
ATOM 739 C CA . ARG A 1 91 ? 8.291 -2.453 -10.327 1.00 96.88 91 ARG A CA 1
ATOM 740 C C . ARG A 1 91 ? 8.470 -0.954 -10.509 1.00 96.88 91 ARG A C 1
ATOM 742 O O . ARG A 1 91 ? 8.187 -0.385 -11.562 1.00 96.88 91 ARG A O 1
ATOM 749 N N . CYS A 1 92 ? 8.979 -0.305 -9.475 1.00 96.25 92 CYS A N 1
ATOM 750 C CA . CYS A 1 92 ? 9.442 1.068 -9.564 1.00 96.25 92 CYS A CA 1
ATOM 751 C C . CYS A 1 92 ? 10.787 1.121 -10.299 1.00 96.25 92 CYS A C 1
ATOM 753 O O . CYS A 1 92 ? 11.585 0.197 -10.203 1.00 96.25 92 CYS A O 1
ATOM 755 N N . SER A 1 93 ? 11.097 2.239 -10.943 1.00 94.44 93 SER A N 1
ATOM 756 C CA . SER A 1 93 ? 12.414 2.479 -11.551 1.00 94.44 93 SER A CA 1
ATOM 757 C C . SER A 1 93 ? 13.515 2.847 -10.541 1.00 94.44 93 SER A C 1
ATOM 759 O O . SER A 1 93 ? 14.631 3.170 -10.930 1.00 94.44 93 SER A O 1
ATOM 761 N N . CYS A 1 94 ? 13.223 2.841 -9.235 1.00 94.69 94 CYS A N 1
ATOM 762 C CA . CYS A 1 94 ? 14.206 3.169 -8.200 1.00 94.69 94 CYS A CA 1
ATOM 763 C C . CYS A 1 94 ? 15.101 1.958 -7.871 1.00 94.69 94 CYS A C 1
ATOM 765 O O . CYS A 1 94 ? 14.721 0.829 -8.188 1.00 94.69 94 CYS A O 1
ATOM 767 N N . PRO A 1 95 ? 16.234 2.133 -7.157 1.00 95.56 95 PRO A N 1
ATOM 768 C CA . PRO A 1 95 ? 17.122 1.020 -6.807 1.00 95.56 95 PRO A CA 1
ATOM 769 C C . PRO A 1 95 ? 16.405 -0.153 -6.125 1.00 95.56 95 PRO A C 1
ATOM 771 O O . PRO A 1 95 ? 16.653 -1.304 -6.461 1.00 95.56 95 PRO A O 1
ATOM 774 N N . ARG A 1 96 ? 15.439 0.130 -5.237 1.00 93.25 96 ARG A N 1
ATOM 775 C CA . ARG A 1 96 ? 14.614 -0.906 -4.590 1.00 93.25 96 ARG A CA 1
ATOM 776 C C . ARG A 1 96 ? 13.668 -1.624 -5.546 1.00 93.25 96 ARG A C 1
ATOM 778 O O . ARG A 1 96 ? 13.260 -2.737 -5.263 1.00 93.25 96 ARG A O 1
ATOM 785 N N . GLY A 1 97 ? 13.244 -0.990 -6.634 1.00 93.88 97 GLY A N 1
ATOM 786 C CA . GLY A 1 97 ? 12.433 -1.666 -7.642 1.00 93.88 97 GLY A CA 1
ATOM 787 C C . GLY A 1 97 ? 13.270 -2.542 -8.562 1.00 93.88 97 GLY A C 1
ATOM 788 O O . GLY A 1 97 ? 12.817 -3.609 -8.959 1.00 93.88 97 GLY A O 1
ATOM 789 N N . MET A 1 98 ? 14.531 -2.175 -8.788 1.00 95.00 98 MET A N 1
ATOM 790 C CA . MET A 1 98 ? 15.471 -2.993 -9.555 1.00 95.00 98 MET A CA 1
ATOM 791 C C . MET A 1 98 ? 15.899 -4.280 -8.832 1.00 95.00 98 MET A C 1
ATOM 793 O O . MET A 1 98 ? 16.381 -5.194 -9.491 1.00 95.00 98 MET A O 1
ATOM 797 N N . THR A 1 99 ? 15.677 -4.403 -7.515 1.00 95.38 99 THR A N 1
ATOM 798 C CA . THR A 1 99 ? 15.903 -5.670 -6.789 1.00 95.38 99 THR A CA 1
ATOM 799 C C . THR A 1 99 ? 14.823 -6.719 -7.059 1.00 95.38 99 THR A C 1
ATOM 801 O O . THR A 1 99 ? 15.019 -7.888 -6.742 1.00 95.38 99 THR A O 1
ATOM 804 N N . TRP A 1 100 ? 13.667 -6.320 -7.599 1.00 92.81 100 TRP A N 1
ATOM 805 C CA . TRP A 1 100 ? 12.588 -7.245 -7.941 1.00 92.81 100 TRP A CA 1
ATOM 806 C C . TRP A 1 100 ? 12.836 -7.896 -9.313 1.00 92.81 100 TRP A C 1
ATOM 808 O O . TRP A 1 100 ? 13.388 -7.244 -10.207 1.00 92.81 100 TRP A O 1
ATOM 818 N N . PRO A 1 101 ? 12.395 -9.154 -9.513 1.00 92.25 101 PRO A N 1
ATOM 819 C CA . PRO A 1 101 ? 12.653 -9.915 -10.730 1.00 92.25 101 PRO A CA 1
ATOM 820 C C . PRO A 1 101 ? 12.080 -9.238 -11.978 1.00 92.25 101 PRO A C 1
ATOM 822 O O . PRO A 1 101 ? 11.005 -8.636 -11.946 1.00 92.25 101 PRO A O 1
ATOM 825 N N . GLY A 1 102 ? 12.785 -9.400 -13.102 1.00 91.12 102 GLY A N 1
ATOM 826 C CA . GLY A 1 102 ? 12.406 -8.846 -14.408 1.00 91.12 102 GLY A CA 1
ATOM 827 C C . GLY A 1 102 ? 11.068 -9.344 -14.962 1.00 91.12 102 GLY A C 1
ATOM 828 O O . GLY A 1 102 ? 10.527 -8.735 -15.875 1.00 91.12 102 GLY A O 1
ATOM 829 N N . THR A 1 103 ? 10.512 -10.413 -14.388 1.00 93.12 103 THR A N 1
ATOM 830 C CA . THR A 1 103 ? 9.181 -10.938 -14.722 1.00 93.12 103 THR A CA 1
ATOM 831 C C . THR A 1 103 ? 8.048 -9.994 -14.327 1.00 93.12 103 THR A C 1
ATOM 833 O O . THR A 1 103 ? 6.957 -10.086 -14.882 1.00 93.12 103 THR A O 1
ATOM 836 N N . ILE A 1 104 ? 8.289 -9.078 -13.386 1.00 94.19 104 ILE A N 1
ATOM 837 C CA . ILE A 1 104 ? 7.357 -8.000 -13.065 1.00 94.19 104 ILE A CA 1
ATOM 838 C C . ILE A 1 104 ? 7.736 -6.799 -13.948 1.00 94.19 104 ILE A C 1
ATOM 840 O O . ILE A 1 104 ? 8.878 -6.342 -13.878 1.00 94.19 104 ILE A O 1
ATOM 844 N N . PRO A 1 105 ? 6.829 -6.245 -14.763 1.00 95.69 105 PRO A N 1
ATOM 845 C CA . PRO A 1 105 ? 7.160 -5.116 -15.631 1.00 95.69 105 PRO A CA 1
ATOM 846 C C . PRO A 1 105 ? 7.491 -3.859 -14.819 1.00 95.69 105 PRO A C 1
ATOM 848 O O . PRO A 1 105 ? 7.015 -3.682 -13.690 1.00 95.69 105 PRO A O 1
ATOM 851 N N . LEU A 1 106 ? 8.294 -2.961 -15.388 1.00 95.94 106 LEU A N 1
ATOM 852 C CA . LEU A 1 106 ? 8.455 -1.614 -14.848 1.00 95.94 106 LEU A CA 1
ATOM 853 C C . LEU A 1 106 ? 7.135 -0.850 -14.966 1.00 95.94 106 LEU A C 1
ATOM 855 O O . LEU A 1 106 ? 6.344 -1.049 -15.887 1.00 95.94 106 LEU A O 1
ATOM 859 N N . LEU A 1 107 ? 6.916 0.089 -14.047 1.00 95.25 107 LEU A N 1
ATOM 860 C CA . LEU A 1 107 ? 5.732 0.944 -14.063 1.00 95.25 107 LEU A CA 1
ATOM 861 C C . LEU A 1 107 ? 5.577 1.655 -15.417 1.00 95.25 107 LEU A C 1
ATOM 863 O O . LEU A 1 107 ? 4.489 1.666 -15.973 1.00 95.25 107 LEU A O 1
ATOM 867 N N . ILE A 1 108 ? 6.675 2.155 -15.987 1.00 92.38 108 ILE A N 1
ATOM 868 C CA . ILE A 1 108 ? 6.678 2.847 -17.286 1.00 92.38 108 ILE A CA 1
ATOM 869 C C . ILE A 1 108 ? 6.362 1.931 -18.482 1.00 92.38 108 ILE A C 1
ATOM 871 O O . ILE A 1 108 ? 5.949 2.421 -19.525 1.00 92.38 108 ILE A O 1
ATOM 875 N N . GLU A 1 109 ? 6.533 0.615 -18.337 1.00 93.31 109 GLU A N 1
ATOM 876 C CA . GLU A 1 109 ? 6.216 -0.380 -19.375 1.00 93.31 109 GLU A CA 1
ATOM 877 C C . GLU A 1 109 ? 4.733 -0.785 -19.328 1.00 93.31 109 GLU A C 1
ATOM 879 O O . GLU A 1 109 ? 4.192 -1.369 -20.268 1.00 93.31 109 GLU A O 1
ATOM 884 N N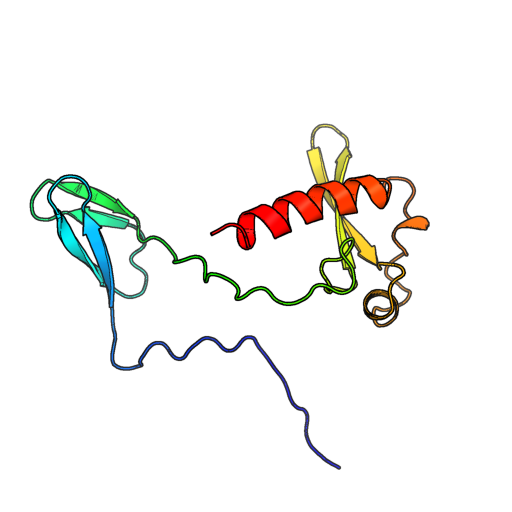 . CYS A 1 110 ? 4.041 -0.472 -18.230 1.00 93.38 110 CYS A N 1
ATOM 885 C CA . CYS A 1 110 ? 2.644 -0.820 -18.036 1.00 93.38 110 CYS A CA 1
ATOM 886 C C . CYS A 1 110 ? 1.723 0.191 -18.735 1.00 93.38 110 CYS A C 1
ATOM 888 O O . CYS A 1 110 ? 1.476 1.278 -18.211 1.00 93.38 110 CYS A O 1
ATOM 890 N N . LYS A 1 111 ? 1.127 -0.212 -19.866 1.00 90.94 111 LYS A N 1
ATOM 891 C CA . LYS A 1 111 ? 0.214 0.605 -20.698 1.00 90.94 111 LYS A CA 1
ATOM 892 C C . LYS A 1 111 ? -0.916 1.301 -19.926 1.00 90.94 111 LYS A C 1
ATOM 894 O O . LYS A 1 111 ? -1.315 2.402 -20.285 1.00 90.94 111 LYS A O 1
ATOM 899 N N . HIS A 1 112 ? -1.452 0.645 -18.899 1.00 91.75 112 HIS A N 1
ATOM 900 C CA . HIS A 1 112 ? -2.582 1.142 -18.104 1.00 91.75 112 HIS A CA 1
ATOM 901 C C . HIS A 1 112 ? -2.171 1.621 -16.709 1.00 91.75 112 HIS A C 1
ATOM 903 O O . HIS A 1 112 ? -3.025 1.805 -15.843 1.00 91.75 112 HIS A O 1
ATOM 909 N N . SER A 1 113 ? -0.870 1.797 -16.467 1.00 92.44 113 SER A N 1
ATOM 910 C CA . SER A 1 113 ? -0.424 2.375 -15.208 1.00 92.44 113 SER A CA 1
ATOM 911 C C . SER A 1 113 ? -0.746 3.871 -15.147 1.00 92.44 113 SER A C 1
ATOM 913 O O . SER A 1 113 ? -0.687 4.571 -16.162 1.00 92.44 113 SER A O 1
ATOM 915 N N . PRO A 1 114 ? -1.075 4.399 -13.959 1.00 91.56 114 PRO A N 1
ATOM 916 C CA . PRO A 1 114 ? -1.112 5.835 -13.759 1.00 91.56 114 PRO A CA 1
ATOM 917 C C . PRO A 1 114 ? 0.276 6.434 -13.989 1.00 91.56 114 PRO A C 1
ATOM 919 O O . PRO A 1 114 ? 1.287 5.828 -13.629 1.00 91.56 114 PRO A O 1
ATOM 922 N N . ASN A 1 115 ? 0.319 7.671 -14.489 1.00 93.44 115 ASN A N 1
ATOM 923 C CA . ASN A 1 115 ? 1.571 8.419 -14.560 1.00 93.44 115 ASN A CA 1
ATOM 924 C C . ASN A 1 115 ? 2.225 8.472 -13.152 1.00 93.44 115 ASN A C 1
ATOM 926 O O . ASN A 1 115 ? 1.525 8.779 -12.172 1.00 93.44 115 ASN A O 1
ATOM 930 N N . PRO A 1 116 ? 3.541 8.188 -13.031 1.00 92.44 116 PRO A N 1
ATOM 931 C CA . PRO A 1 116 ? 4.284 8.249 -11.772 1.00 92.44 116 PRO A CA 1
ATOM 932 C C . PRO A 1 116 ? 4.037 9.512 -10.934 1.00 92.44 116 PRO A C 1
ATOM 934 O O . PRO A 1 116 ? 4.023 9.436 -9.704 1.00 92.44 116 PRO A O 1
ATOM 937 N N . GLU A 1 117 ? 3.788 10.660 -11.567 1.00 92.50 117 GLU A N 1
ATOM 938 C CA . GLU A 1 117 ? 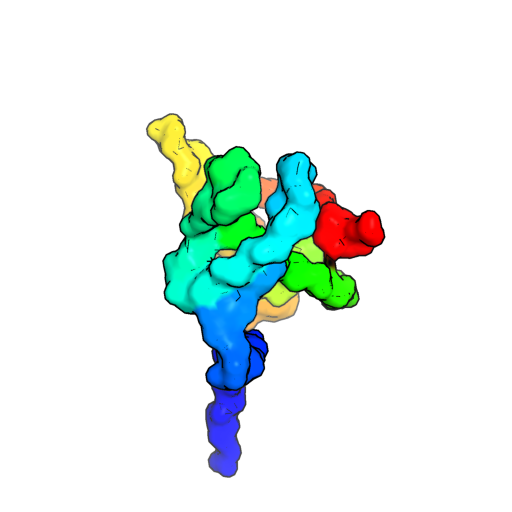3.492 11.921 -10.881 1.00 92.50 117 GLU A CA 1
ATOM 939 C C . GLU A 1 117 ? 2.194 11.870 -10.061 1.00 92.50 117 GLU A C 1
ATOM 941 O O . GLU A 1 117 ? 2.151 12.361 -8.927 1.00 92.50 117 GLU A O 1
ATOM 946 N N . PHE A 1 118 ? 1.140 11.228 -10.575 1.00 93.62 118 PHE A N 1
ATOM 947 C CA . PHE A 1 118 ? -0.120 11.071 -9.841 1.00 93.62 118 PHE A CA 1
ATOM 948 C C . PHE A 1 118 ? 0.035 10.120 -8.653 1.00 93.62 118 PHE A C 1
ATOM 950 O O . PHE A 1 118 ? -0.526 10.370 -7.582 1.00 93.62 118 PHE A O 1
ATOM 957 N N . ILE A 1 119 ? 0.838 9.065 -8.814 1.00 93.38 119 ILE A N 1
ATOM 958 C CA . ILE A 1 119 ? 1.171 8.134 -7.729 1.00 93.38 119 ILE A CA 1
ATOM 959 C C . ILE A 1 119 ? 1.956 8.869 -6.642 1.00 93.38 119 ILE A C 1
ATOM 961 O O . ILE A 1 119 ? 1.593 8.797 -5.469 1.00 93.38 119 ILE A O 1
ATOM 965 N N . ALA A 1 120 ? 2.968 9.653 -7.023 1.00 92.50 120 ALA A N 1
ATOM 966 C CA . ALA A 1 120 ? 3.725 10.482 -6.093 1.00 92.50 120 ALA A CA 1
ATOM 967 C C . ALA A 1 120 ? 2.816 11.471 -5.346 1.00 92.50 120 ALA A C 1
ATOM 969 O O . ALA A 1 120 ? 2.903 11.576 -4.125 1.00 92.50 120 ALA A O 1
ATOM 970 N N . LYS A 1 121 ? 1.897 12.153 -6.044 1.00 91.94 121 LYS A N 1
ATOM 971 C CA . LYS A 1 121 ? 0.933 13.081 -5.429 1.00 91.94 121 LYS A CA 1
ATOM 972 C C . LYS A 1 121 ? 0.029 12.385 -4.407 1.00 91.94 121 LYS A C 1
ATOM 974 O O . LYS A 1 121 ? -0.169 12.916 -3.316 1.00 91.94 121 LYS A O 1
ATOM 979 N N . ARG A 1 122 ? -0.503 11.200 -4.733 1.00 90.19 122 ARG A N 1
ATOM 980 C CA . ARG A 1 122 ? -1.300 10.380 -3.801 1.00 90.19 122 ARG A CA 1
ATOM 981 C C . ARG A 1 122 ? -0.478 9.976 -2.577 1.00 90.19 122 ARG A C 1
ATOM 983 O O . ARG A 1 122 ? -0.950 10.108 -1.452 1.00 90.19 122 ARG A O 1
ATOM 990 N N . ASN A 1 123 ? 0.745 9.511 -2.797 1.00 90.38 123 ASN A N 1
ATOM 991 C CA . ASN A 1 123 ? 1.608 9.006 -1.739 1.00 90.38 123 ASN A CA 1
ATOM 992 C C . ASN A 1 123 ? 2.127 10.107 -0.814 1.00 90.38 123 ASN A C 1
ATOM 994 O O . ASN A 1 123 ? 2.236 9.859 0.381 1.00 90.38 123 ASN A O 1
ATOM 998 N N . ARG A 1 124 ? 2.363 11.327 -1.320 1.00 88.56 124 ARG A N 1
ATOM 999 C CA . ARG A 1 124 ? 2.658 12.502 -0.480 1.00 88.56 124 ARG A CA 1
ATOM 1000 C C . ARG A 1 124 ? 1.518 12.784 0.488 1.00 88.56 124 ARG A C 1
ATOM 1002 O O . ARG A 1 124 ? 1.757 12.800 1.680 1.00 88.56 124 ARG A O 1
ATOM 1009 N N . LYS A 1 125 ? 0.271 12.850 0.005 1.00 87.56 125 LYS A N 1
ATOM 1010 C CA . LYS A 1 125 ? -0.900 13.042 0.883 1.00 87.56 125 LYS A CA 1
ATOM 1011 C C . LYS A 1 125 ? -0.997 11.973 1.974 1.00 87.56 125 LYS A C 1
ATOM 1013 O O . LYS A 1 125 ? -1.297 12.292 3.117 1.00 87.56 125 LYS A O 1
ATOM 1018 N N . LEU A 1 126 ? -0.743 10.711 1.621 1.00 82.75 126 LEU A N 1
ATOM 1019 C CA . LEU A 1 126 ? -0.722 9.613 2.590 1.00 82.75 126 LEU A CA 1
ATOM 1020 C C . LEU A 1 126 ? 0.408 9.790 3.606 1.00 82.75 126 LEU A C 1
ATOM 1022 O O . LEU A 1 126 ? 0.170 9.694 4.806 1.00 82.75 126 LEU A O 1
ATOM 1026 N N . TYR A 1 127 ? 1.619 10.082 3.136 1.00 81.38 127 TYR A N 1
ATOM 1027 C CA . TYR A 1 127 ? 2.769 10.337 3.994 1.00 81.38 127 TYR A CA 1
ATOM 1028 C C . TYR A 1 127 ? 2.509 11.503 4.952 1.00 81.38 127 TYR A C 1
ATOM 1030 O O . TYR A 1 127 ? 2.715 11.353 6.153 1.00 81.38 127 TYR A O 1
ATOM 1038 N N . ASP A 1 128 ? 1.981 12.613 4.447 1.00 79.50 128 ASP A N 1
ATOM 1039 C CA . ASP A 1 128 ? 1.646 13.792 5.237 1.00 79.50 128 ASP A CA 1
ATOM 1040 C C . ASP A 1 128 ? 0.555 13.461 6.260 1.00 79.50 128 ASP A C 1
ATOM 1042 O O . ASP A 1 128 ? 0.683 13.836 7.416 1.00 79.50 128 ASP A O 1
ATOM 1046 N N . SER A 1 129 ? -0.469 12.678 5.900 1.00 74.00 129 SER A N 1
ATOM 1047 C CA . SER A 1 129 ? -1.521 12.258 6.844 1.00 74.00 129 SER A CA 1
ATOM 1048 C C . SER A 1 129 ? -1.022 11.339 7.965 1.00 74.00 129 SER A C 1
ATOM 1050 O O . SER A 1 129 ? -1.591 11.336 9.051 1.00 74.00 129 SER A O 1
ATOM 1052 N N . ILE A 1 130 ? 0.039 10.565 7.713 1.00 68.31 130 ILE A N 1
ATOM 1053 C CA . ILE A 1 130 ? 0.652 9.673 8.707 1.00 68.31 130 ILE A CA 1
ATOM 1054 C C . ILE A 1 130 ? 1.610 10.446 9.628 1.00 68.31 130 ILE A C 1
ATOM 1056 O O . ILE A 1 130 ? 1.781 10.062 10.784 1.00 68.31 130 ILE A O 1
ATOM 1060 N N . ASN A 1 131 ? 2.244 11.507 9.119 1.00 64.62 131 ASN A N 1
ATOM 1061 C CA . ASN A 1 131 ? 3.292 12.256 9.821 1.00 64.62 131 ASN A CA 1
ATOM 1062 C C . ASN A 1 131 ? 2.846 13.637 10.330 1.00 64.62 131 ASN A C 1
ATOM 1064 O O . ASN A 1 131 ? 3.639 14.320 10.976 1.00 64.62 131 ASN A O 1
ATOM 1068 N N . SER A 1 132 ? 1.612 14.057 10.049 1.00 56.00 132 SER A N 1
ATOM 1069 C CA . SER A 1 132 ? 1.024 15.267 10.630 1.00 56.00 132 SER A CA 1
ATOM 1070 C C . SER A 1 132 ? 0.656 14.994 12.103 1.00 56.00 132 SER A C 1
ATOM 1072 O O . SER A 1 132 ? 0.102 13.927 12.379 1.00 56.00 132 SER A O 1
ATOM 1074 N N . PRO A 1 133 ? 1.018 15.890 13.043 1.00 51.25 133 PRO A N 1
ATOM 1075 C CA . PRO A 1 133 ? 0.905 15.674 14.491 1.00 51.25 133 PRO A CA 1
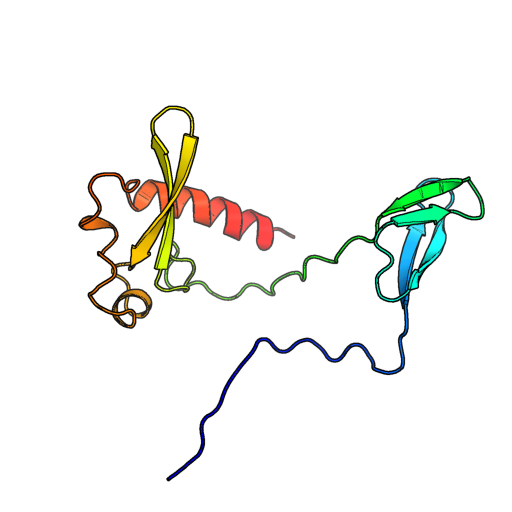ATOM 1076 C C . PRO A 1 133 ? -0.520 15.413 14.994 1.00 51.25 133 PRO A C 1
ATOM 1078 O O . PRO A 1 133 ? -1.458 16.067 14.487 1.00 51.25 133 PRO A O 1
#

Nearest PDB structures (foldseek):
  5iyc-assembly1_I  TM=1.303E-01  e=6.665E+00  Homo sapiens

pLDDT: mean 79.95, std 19.03, range [33.38, 96.88]

Sequence (133 aa):
MKHIGEFLPDLVESDLNKNYDEEECKACGATIKFYRNEYKKACKDCGTWVFHRLKSKKIHGRRINCIICMDKGIVQYPVQKDGNLYFHVARCSCPRGMTWPGTIPLLIECKHSPNPEFIAKRNRKLYDSINSP

Solvent-accessible surface area (backbone atoms only — not comparable to full-atom values): 8546 Å² total; per-residue (Å²): 142,81,80,89,81,81,79,70,81,81,68,71,73,62,56,88,84,58,67,56,50,79,47,67,36,89,89,79,66,49,79,41,78,34,41,84,90,50,59,62,48,64,38,92,88,78,62,51,78,43,63,63,73,79,75,75,75,76,62,73,80,70,87,70,88,35,57,62,30,66,67,64,12,42,35,77,46,76,41,80,56,97,95,39,80,42,79,46,72,23,21,33,94,48,76,61,10,65,74,50,64,83,91,48,49,43,45,90,73,40,90,77,51,77,60,64,67,61,45,28,55,54,39,47,55,52,51,48,66,60,62,55,132

Radius of gyration: 21.23 Å; Cα contacts (8 Å, |Δi|>4): 157; chains: 1; bounding box: 54×36×53 Å

Mean predicted aligned error: 14.74 Å

Foldseek 3Di:
DDDDDDDDDPPPPPVVPDQWDWDADPVPRDIDTAGPPRQWDQDPPPRDIDGDPPPPPLPPQDDQPDLLCSLQQKHWDWDDDPNDIDIAIAGEPDPNVVVDDVVGHHLVVDPRHDDSVVSSVVSVVVSCVSPPD